Protein AF-A0A353H2X4-F1 (afdb_monomer_lite)

Structure (mmCIF, N/CA/C/O backbone):
data_AF-A0A353H2X4-F1
#
_entry.id   AF-A0A353H2X4-F1
#
loop_
_atom_site.group_PDB
_atom_site.id
_atom_site.type_symbol
_atom_site.label_atom_id
_atom_site.label_alt_id
_atom_site.label_comp_id
_atom_site.label_asym_id
_atom_site.label_entity_id
_atom_site.label_seq_id
_atom_site.pdbx_PDB_ins_code
_atom_site.Cartn_x
_atom_site.Cartn_y
_atom_site.Cartn_z
_atom_site.occupancy
_atom_site.B_iso_or_equiv
_atom_site.auth_seq_id
_atom_site.auth_comp_id
_atom_site.auth_asym_id
_atom_site.auth_atom_id
_atom_site.pdbx_PDB_model_num
ATOM 1 N N . MET A 1 1 ? 23.921 -77.117 22.136 1.00 54.97 1 MET A N 1
ATOM 2 C CA . MET A 1 1 ? 22.875 -76.209 22.670 1.00 54.97 1 MET A CA 1
ATOM 3 C C . MET A 1 1 ? 23.439 -75.283 23.761 1.00 54.97 1 MET A C 1
ATOM 5 O O . MET A 1 1 ? 23.143 -75.476 24.930 1.00 54.97 1 MET A O 1
ATOM 9 N N . LYS A 1 2 ? 24.296 -74.304 23.419 1.00 53.94 2 LYS A N 1
ATOM 10 C CA . LYS A 1 2 ? 24.808 -73.316 24.407 1.00 53.94 2 LYS A CA 1
ATOM 11 C C . LYS A 1 2 ? 25.348 -71.997 23.816 1.00 53.94 2 LYS A C 1
ATOM 13 O O . LYS A 1 2 ? 25.580 -71.067 24.572 1.00 53.94 2 LYS A O 1
ATOM 18 N N . LYS A 1 3 ? 25.498 -71.878 22.487 1.00 49.66 3 LYS A N 1
ATOM 19 C CA . LYS A 1 3 ? 26.086 -70.692 21.824 1.00 49.66 3 LYS A CA 1
ATOM 20 C C . LYS A 1 3 ? 25.099 -69.556 21.495 1.00 49.66 3 LYS A C 1
ATOM 22 O O . LYS A 1 3 ? 25.525 -68.414 21.415 1.00 49.66 3 LYS A O 1
ATOM 27 N N . ASN A 1 4 ? 23.792 -69.822 21.405 1.00 47.84 4 ASN A N 1
ATOM 28 C CA . ASN A 1 4 ? 22.810 -68.811 20.962 1.00 47.84 4 ASN A CA 1
ATOM 29 C C . ASN A 1 4 ? 22.170 -67.980 22.089 1.00 47.84 4 ASN A C 1
ATOM 31 O O . ASN A 1 4 ? 21.395 -67.077 21.800 1.00 47.84 4 ASN A O 1
ATOM 35 N N . ARG A 1 5 ? 22.472 -68.254 23.367 1.00 51.69 5 ARG A N 1
ATOM 36 C CA . ARG A 1 5 ? 21.908 -67.484 24.495 1.00 51.69 5 ARG A CA 1
ATOM 37 C C . ARG A 1 5 ? 22.732 -66.252 24.886 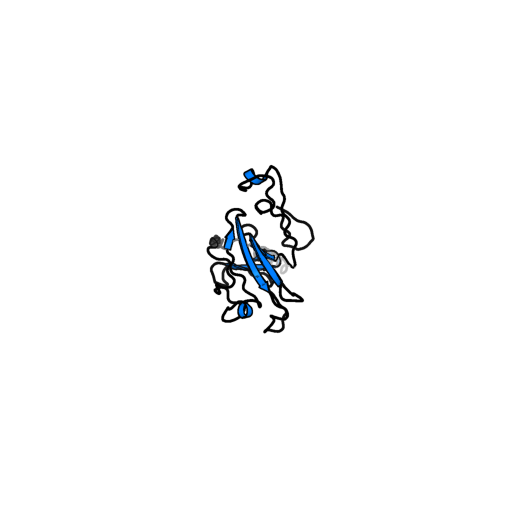1.00 51.69 5 ARG A C 1
ATOM 39 O O . ARG A 1 5 ? 22.192 -65.361 25.521 1.00 51.69 5 ARG A O 1
ATOM 46 N N . VAL A 1 6 ? 24.002 -66.176 24.479 1.00 50.44 6 VAL A N 1
ATOM 47 C CA . VAL A 1 6 ? 24.891 -65.045 24.817 1.00 50.44 6 VAL A CA 1
ATOM 48 C C . VAL A 1 6 ? 24.677 -63.853 23.875 1.00 50.44 6 VAL A C 1
ATOM 50 O O . VAL A 1 6 ? 24.761 -62.710 24.306 1.00 50.44 6 VAL A O 1
ATOM 53 N N . ILE A 1 7 ? 24.303 -64.100 22.615 1.00 49.22 7 ILE A N 1
ATOM 54 C CA . ILE A 1 7 ? 24.090 -63.043 21.607 1.00 49.22 7 ILE A CA 1
ATOM 55 C C . ILE A 1 7 ? 22.836 -62.203 21.916 1.00 49.22 7 ILE A C 1
ATOM 57 O O . ILE A 1 7 ? 22.802 -61.012 21.624 1.00 49.22 7 ILE A O 1
ATOM 61 N N . LEU A 1 8 ? 21.825 -62.787 22.572 1.00 45.34 8 LEU A N 1
ATOM 62 C CA . LEU A 1 8 ? 20.585 -62.075 22.895 1.00 45.34 8 LEU A CA 1
ATOM 63 C C . LEU A 1 8 ? 20.752 -61.060 24.045 1.00 45.34 8 LEU A C 1
ATOM 65 O O . LEU A 1 8 ? 20.007 -60.091 24.109 1.00 45.34 8 LEU A O 1
ATOM 69 N N . LEU A 1 9 ? 21.740 -61.251 24.928 1.00 44.72 9 LEU A N 1
ATOM 70 C CA . LEU A 1 9 ? 21.982 -60.374 26.084 1.00 44.72 9 LEU A CA 1
ATOM 71 C C . LEU A 1 9 ? 22.872 -59.165 25.750 1.00 44.72 9 LEU A C 1
ATOM 73 O O . LEU A 1 9 ? 22.772 -58.141 26.417 1.00 44.72 9 LEU A O 1
ATOM 77 N N . VAL A 1 10 ? 23.694 -59.244 24.698 1.00 46.03 10 VAL A N 1
ATOM 78 C CA . VAL A 1 10 ? 24.558 -58.125 24.266 1.00 46.03 10 VAL A CA 1
ATOM 79 C C . VAL A 1 10 ? 23.773 -57.074 23.463 1.00 46.03 10 VAL A C 1
ATOM 81 O O . VAL A 1 10 ? 24.088 -55.891 23.535 1.00 46.03 10 VAL A O 1
ATOM 84 N N . ASN A 1 11 ? 22.693 -57.468 22.777 1.00 41.03 11 ASN A N 1
ATOM 85 C CA . ASN A 1 11 ? 21.880 -56.553 21.960 1.00 41.03 11 ASN A CA 1
ATOM 86 C C . ASN A 1 11 ? 20.855 -55.720 22.749 1.00 41.03 11 ASN A C 1
ATOM 88 O O . ASN A 1 11 ? 20.330 -54.750 22.213 1.00 41.03 11 ASN A O 1
ATOM 92 N N . VAL A 1 12 ? 20.572 -56.060 24.011 1.00 45.91 12 VAL A N 1
ATOM 93 C CA . VAL A 1 12 ? 19.647 -55.279 24.859 1.00 45.91 12 VAL A CA 1
ATOM 94 C C . VAL A 1 12 ? 20.384 -54.185 25.642 1.00 45.91 12 VAL A C 1
ATOM 96 O O . VAL A 1 12 ? 19.772 -53.207 26.058 1.00 45.91 12 VAL A O 1
ATOM 99 N N . LEU A 1 13 ? 21.711 -54.286 25.785 1.00 41.06 13 LEU A N 1
ATOM 100 C CA . LEU A 1 13 ? 22.510 -53.315 26.539 1.00 41.06 13 LEU A CA 1
ATOM 101 C C . LEU A 1 13 ? 23.051 -52.151 25.682 1.00 41.06 13 LEU A C 1
ATOM 103 O O . LEU A 1 13 ? 23.558 -51.182 26.236 1.00 41.06 13 LEU A O 1
ATOM 107 N N . LEU A 1 14 ? 22.925 -52.212 24.349 1.00 41.38 14 LEU A N 1
ATOM 108 C CA . LEU A 1 14 ? 23.424 -51.169 23.437 1.00 41.38 14 LEU A CA 1
ATOM 109 C C . LEU A 1 14 ? 22.360 -50.155 22.973 1.00 41.38 14 LEU A C 1
ATOM 111 O O . LEU A 1 14 ? 22.691 -49.231 22.239 1.00 41.38 14 LEU A O 1
ATOM 115 N N . LEU A 1 15 ? 21.098 -50.295 23.400 1.00 42.91 15 LEU A N 1
ATOM 116 C CA . LEU A 1 15 ? 19.986 -49.430 22.972 1.00 42.91 15 LEU A CA 1
ATOM 117 C C . LEU A 1 15 ? 19.420 -48.541 24.101 1.00 42.91 15 LEU A C 1
ATOM 119 O O . LEU A 1 15 ? 18.265 -48.133 24.050 1.00 42.91 15 LEU A O 1
ATOM 123 N N . MET A 1 16 ? 20.219 -48.252 25.136 1.00 48.81 16 MET A N 1
ATOM 124 C CA . MET A 1 16 ? 19.860 -47.347 26.246 1.00 48.81 16 MET A CA 1
ATOM 125 C C . MET A 1 16 ? 20.876 -46.205 26.456 1.00 48.81 16 MET A C 1
ATOM 127 O O . MET A 1 16 ? 21.020 -45.686 27.558 1.00 48.81 16 MET A O 1
ATOM 131 N N . ILE A 1 17 ? 21.587 -45.779 25.409 1.00 53.94 17 ILE A N 1
ATOM 132 C CA . ILE A 1 17 ? 22.445 -44.581 25.452 1.00 53.94 17 ILE A CA 1
ATOM 133 C C . ILE A 1 17 ? 22.102 -43.707 24.244 1.00 53.94 17 ILE A C 1
ATOM 135 O O . ILE A 1 17 ? 22.798 -43.728 23.237 1.00 53.94 17 ILE A O 1
ATOM 139 N N . LEU A 1 18 ? 20.983 -42.981 24.310 1.00 50.09 18 LEU A N 1
ATOM 140 C CA . LEU A 1 18 ? 20.629 -41.964 23.305 1.00 50.09 18 LEU A CA 1
ATOM 141 C C . LEU A 1 18 ? 19.725 -40.845 23.859 1.00 50.09 18 LEU A C 1
ATOM 143 O O . LEU A 1 18 ? 19.018 -40.192 23.103 1.00 50.09 18 LEU A O 1
ATOM 147 N N . ILE A 1 19 ? 19.749 -40.593 25.176 1.00 58.56 19 ILE A N 1
ATOM 148 C CA . ILE A 1 19 ? 18.958 -39.514 25.808 1.00 58.56 19 ILE A CA 1
ATOM 149 C C . ILE A 1 19 ? 19.823 -38.685 26.773 1.00 58.56 19 ILE A C 1
ATOM 151 O O . ILE A 1 19 ? 19.465 -38.445 27.920 1.00 58.56 19 ILE A O 1
ATOM 155 N N . ALA A 1 20 ? 21.007 -38.272 26.322 1.00 58.66 20 ALA A N 1
ATOM 156 C CA . ALA A 1 20 ? 21.830 -37.292 27.035 1.00 58.66 20 ALA A CA 1
ATOM 157 C C . ALA A 1 20 ? 22.639 -36.445 26.041 1.00 58.66 20 ALA A C 1
ATOM 159 O O . ALA A 1 20 ? 23.862 -36.357 26.120 1.00 58.66 20 ALA A O 1
ATOM 160 N N . GLY A 1 21 ? 21.957 -35.866 25.049 1.00 58.56 21 GLY A N 1
ATOM 161 C CA . GLY A 1 21 ? 22.521 -34.749 24.294 1.00 58.56 21 GLY A CA 1
ATOM 162 C C . GLY A 1 21 ? 22.449 -33.481 25.153 1.00 58.56 21 GLY A C 1
ATOM 163 O O . GLY A 1 21 ? 21.445 -33.299 25.847 1.00 58.56 21 GLY A O 1
ATOM 164 N N . PRO A 1 22 ? 23.477 -32.614 25.162 1.00 58.28 22 PRO A N 1
ATOM 165 C CA . PRO A 1 22 ? 23.385 -31.333 25.850 1.00 58.28 22 PRO A CA 1
ATOM 166 C C . PRO A 1 22 ? 22.208 -30.540 25.270 1.00 58.28 22 PRO A C 1
ATOM 168 O O . PRO A 1 22 ? 22.093 -30.417 24.051 1.00 58.28 22 PRO A O 1
ATOM 171 N N . LEU A 1 23 ? 21.333 -30.009 26.134 1.00 57.19 23 LEU A N 1
ATOM 172 C CA . LEU A 1 23 ? 20.380 -28.982 25.723 1.00 57.19 23 LEU A CA 1
ATOM 173 C C . LEU A 1 23 ? 21.193 -27.774 25.248 1.00 57.19 23 LEU A C 1
ATOM 175 O O . LEU A 1 23 ? 21.660 -26.968 26.050 1.00 57.19 23 LEU A O 1
ATOM 179 N N . SER A 1 24 ? 21.389 -27.662 23.938 1.00 57.62 24 SER A N 1
ATOM 180 C CA . SER A 1 24 ? 21.812 -26.415 23.322 1.00 57.62 24 SER A CA 1
ATOM 181 C C . SER A 1 24 ? 20.675 -25.422 23.512 1.00 57.62 24 SER A C 1
ATOM 183 O O . SER A 1 24 ? 19.650 -25.499 22.838 1.00 57.62 24 SER A O 1
ATOM 185 N N . THR A 1 25 ? 20.835 -24.504 24.461 1.00 54.00 25 THR A N 1
ATOM 186 C CA . THR A 1 25 ? 20.012 -23.300 24.535 1.00 54.00 25 THR A CA 1
ATOM 187 C C . THR A 1 25 ? 20.298 -22.494 23.275 1.00 54.00 25 THR A C 1
ATOM 189 O O . THR A 1 25 ? 21.298 -21.781 23.201 1.00 54.00 25 THR A O 1
ATOM 192 N N . MET A 1 26 ? 19.470 -22.665 22.247 1.00 65.62 26 MET A N 1
ATOM 193 C CA . MET A 1 26 ? 19.456 -21.738 21.123 1.00 65.62 26 MET A CA 1
ATOM 194 C C . MET A 1 26 ? 19.079 -20.372 21.703 1.00 65.62 26 MET A C 1
ATOM 196 O O . MET A 1 26 ? 18.050 -20.285 22.380 1.00 65.62 26 MET A O 1
ATOM 200 N N . PRO A 1 27 ? 19.895 -19.321 21.522 1.00 59.06 27 PRO A N 1
ATOM 201 C CA . PRO A 1 27 ? 19.443 -17.986 21.855 1.00 59.06 27 PRO A CA 1
ATOM 202 C C . PRO A 1 27 ? 18.218 -17.702 20.983 1.00 59.06 27 PRO A C 1
ATOM 204 O O . PRO A 1 27 ? 18.303 -17.696 19.757 1.00 59.06 27 PRO A O 1
ATOM 207 N N . VAL A 1 28 ? 17.063 -17.522 21.620 1.00 54.28 28 VAL A N 1
ATOM 208 C CA . VAL A 1 28 ? 15.901 -16.925 20.968 1.00 54.28 28 VAL A CA 1
ATOM 209 C C . VAL A 1 28 ? 16.289 -15.474 20.736 1.00 54.28 28 VAL A C 1
ATOM 211 O O . VAL A 1 28 ? 16.302 -14.671 21.668 1.00 54.28 28 VAL A O 1
ATOM 214 N N . GLN A 1 29 ? 16.699 -15.156 19.513 1.00 53.28 29 GLN A N 1
ATOM 215 C CA . GLN A 1 29 ? 16.854 -13.770 19.112 1.00 53.28 29 GLN A CA 1
ATOM 216 C C . GLN A 1 29 ? 15.439 -13.199 19.039 1.00 53.28 29 GLN A C 1
ATOM 218 O O . GLN A 1 29 ? 14.656 -13.596 18.179 1.00 53.28 29 GLN A O 1
ATOM 223 N N . ALA A 1 30 ? 15.083 -12.330 19.983 1.00 48.47 30 ALA A N 1
ATOM 224 C CA . ALA A 1 30 ? 13.883 -11.524 19.848 1.00 48.47 30 ALA A CA 1
ATOM 225 C C . ALA A 1 30 ? 14.047 -10.708 18.562 1.00 48.47 30 ALA A C 1
ATOM 227 O O . ALA A 1 30 ? 14.978 -9.904 18.460 1.00 48.47 30 ALA A O 1
ATOM 228 N N . GLN A 1 31 ? 13.202 -10.968 17.564 1.00 45.44 31 GLN A N 1
ATOM 229 C CA . GLN A 1 31 ? 13.114 -10.108 16.398 1.00 45.44 31 GLN A CA 1
ATOM 230 C C . GLN A 1 31 ? 12.701 -8.743 16.932 1.00 45.44 31 GLN A C 1
ATOM 232 O O . GLN A 1 31 ? 11.628 -8.584 17.505 1.00 45.44 31 GLN A O 1
ATOM 237 N N . SER A 1 32 ? 13.633 -7.797 16.890 1.00 49.34 32 SER A N 1
ATOM 238 C CA . SER A 1 32 ? 13.298 -6.414 17.178 1.00 49.34 32 SER A CA 1
ATOM 239 C C . SER A 1 32 ? 12.387 -5.998 16.036 1.00 49.34 32 SER A C 1
ATOM 241 O O . SER A 1 32 ? 12.855 -5.931 14.901 1.00 49.34 32 SER A O 1
ATOM 243 N N . ASP A 1 33 ? 11.098 -5.803 16.310 1.00 56.66 33 ASP A N 1
ATOM 244 C CA . ASP A 1 33 ? 10.221 -5.097 15.383 1.00 56.66 33 ASP A CA 1
ATOM 245 C C . ASP A 1 33 ? 10.777 -3.681 15.286 1.00 56.66 33 ASP A C 1
ATOM 247 O O . ASP A 1 33 ? 10.541 -2.822 16.139 1.00 56.66 33 ASP A O 1
ATOM 251 N N . THR A 1 34 ? 11.652 -3.472 14.305 1.00 63.22 34 THR A N 1
ATOM 252 C CA . THR A 1 34 ? 12.152 -2.148 13.977 1.00 63.22 34 THR A CA 1
ATOM 253 C C . THR A 1 34 ? 10.927 -1.341 13.587 1.00 63.22 34 THR A C 1
ATOM 255 O O . THR A 1 34 ? 10.288 -1.656 12.584 1.00 63.22 34 THR A O 1
ATOM 258 N N . ALA A 1 35 ? 10.566 -0.347 14.399 1.00 81.25 35 ALA A N 1
ATOM 259 C CA . ALA A 1 35 ? 9.464 0.538 14.065 1.00 81.25 35 ALA A CA 1
ATOM 260 C C . ALA A 1 35 ? 9.692 1.104 12.654 1.00 81.25 35 ALA A C 1
ATOM 262 O O . ALA A 1 35 ? 10.819 1.469 12.299 1.00 81.25 35 ALA A O 1
ATOM 263 N N . ALA A 1 36 ? 8.638 1.121 11.841 1.00 89.00 36 ALA A N 1
ATOM 264 C CA . ALA A 1 36 ? 8.713 1.703 10.513 1.00 89.00 36 ALA A CA 1
ATOM 265 C C . ALA A 1 36 ? 8.903 3.219 10.651 1.00 89.00 36 ALA A C 1
ATOM 267 O O . ALA A 1 36 ? 8.039 3.915 11.182 1.00 89.00 36 ALA A O 1
ATOM 268 N N . GLU A 1 37 ? 10.045 3.719 10.197 1.00 94.19 37 GLU A N 1
ATOM 269 C CA . GLU A 1 37 ? 10.328 5.144 10.019 1.00 94.19 37 GLU A CA 1
ATOM 270 C C . GLU A 1 37 ? 9.995 5.584 8.592 1.00 94.19 37 GLU A C 1
ATOM 272 O O . GLU A 1 37 ? 9.580 6.722 8.378 1.00 94.19 37 GLU A O 1
ATOM 277 N N . THR A 1 38 ? 10.138 4.674 7.624 1.00 97.38 38 THR A N 1
ATOM 278 C CA . THR A 1 38 ? 9.654 4.848 6.254 1.00 97.38 38 THR A CA 1
ATOM 279 C C . THR A 1 38 ? 8.994 3.574 5.747 1.00 97.38 38 THR A C 1
ATOM 281 O O . THR A 1 38 ? 9.383 2.458 6.110 1.00 97.38 38 THR A O 1
ATOM 284 N N . VAL A 1 39 ? 8.000 3.751 4.880 1.00 98.62 39 VAL A N 1
ATOM 285 C CA . VAL A 1 39 ? 7.384 2.671 4.112 1.00 98.62 39 VAL A CA 1
ATOM 286 C C . VAL A 1 39 ? 7.392 3.088 2.658 1.00 98.62 39 VAL A C 1
ATOM 288 O O . VAL A 1 39 ? 6.731 4.051 2.286 1.00 98.62 39 VAL A O 1
ATOM 291 N N . THR A 1 40 ? 8.131 2.358 1.843 1.00 98.81 40 THR A N 1
ATOM 292 C CA . THR A 1 40 ? 8.240 2.606 0.407 1.00 98.81 40 THR A CA 1
ATOM 293 C C . THR A 1 40 ? 7.429 1.551 -0.334 1.00 98.81 40 THR A C 1
ATOM 295 O O . THR A 1 40 ? 7.312 0.415 0.140 1.00 98.81 40 THR A O 1
ATOM 298 N N . ILE A 1 41 ? 6.920 1.889 -1.520 1.00 98.88 41 ILE A N 1
ATOM 299 C CA . ILE A 1 41 ? 6.330 0.933 -2.465 1.00 98.88 41 ILE A CA 1
ATOM 300 C C . ILE A 1 41 ? 7.309 0.635 -3.610 1.00 98.88 41 ILE A C 1
ATOM 302 O O . ILE A 1 41 ? 7.215 1.237 -4.683 1.00 98.88 41 ILE A O 1
ATOM 306 N N . PRO A 1 42 ? 8.265 -0.299 -3.434 1.00 98.62 42 PRO A N 1
ATOM 307 C CA . PRO A 1 42 ? 9.031 -0.792 -4.558 1.00 98.62 42 PRO A CA 1
ATOM 308 C C . PRO A 1 42 ? 8.169 -1.631 -5.477 1.00 98.62 42 PRO A C 1
ATOM 310 O O . PRO A 1 42 ? 7.420 -2.509 -5.047 1.00 98.62 42 PRO A O 1
ATOM 313 N N . GLY A 1 43 ? 8.358 -1.416 -6.764 1.00 98.44 43 GLY A N 1
ATOM 314 C CA . GLY A 1 43 ? 7.695 -2.188 -7.788 1.00 98.44 43 GLY A CA 1
ATOM 315 C C . GLY A 1 43 ? 8.122 -1.716 -9.157 1.00 98.44 43 GLY A C 1
ATOM 316 O O . GLY A 1 43 ? 9.025 -0.890 -9.300 1.00 98.44 43 GLY A O 1
ATOM 317 N N . THR A 1 44 ? 7.438 -2.236 -10.159 1.00 98.44 44 THR A N 1
ATOM 318 C CA . THR A 1 44 ? 7.715 -1.923 -11.558 1.00 98.44 44 THR A CA 1
ATOM 319 C C . THR A 1 44 ? 7.165 -0.565 -12.008 1.00 98.44 44 THR A C 1
ATOM 321 O O . THR A 1 44 ? 7.355 -0.198 -13.153 1.00 98.44 44 THR A O 1
ATOM 324 N N . LEU A 1 45 ? 6.468 0.165 -11.125 1.00 97.94 45 LEU A N 1
ATOM 325 C CA . LEU A 1 45 ? 5.944 1.517 -11.364 1.00 97.94 45 LEU A CA 1
ATOM 326 C C . LEU A 1 45 ? 6.942 2.648 -11.063 1.00 97.94 45 LEU A C 1
ATOM 328 O O . LEU A 1 45 ? 6.636 3.819 -11.272 1.00 97.94 45 LEU A O 1
ATOM 332 N N . GLN A 1 46 ? 8.076 2.324 -10.444 1.00 98.19 46 GLN A N 1
ATOM 333 C CA . GLN A 1 46 ? 8.936 3.313 -9.801 1.00 98.19 46 GLN A CA 1
ATOM 334 C C . GLN A 1 46 ? 9.668 4.194 -10.810 1.00 98.19 46 GLN A C 1
ATOM 336 O O . GLN A 1 46 ? 9.774 5.407 -10.605 1.00 98.19 46 GLN A O 1
ATOM 341 N N . SER A 1 47 ? 10.167 3.612 -11.899 1.00 97.06 47 SER A N 1
ATOM 342 C CA . SER A 1 47 ? 10.891 4.383 -12.909 1.00 97.06 47 SER A CA 1
ATOM 343 C C . SER A 1 47 ? 10.007 5.433 -13.595 1.00 97.06 47 SER A C 1
ATOM 345 O O . SER A 1 47 ? 10.456 6.553 -13.840 1.00 97.06 47 SER A O 1
ATOM 347 N N . GLU A 1 48 ? 8.729 5.128 -13.822 1.00 96.50 48 GLU A N 1
ATOM 348 C CA . GLU A 1 48 ? 7.738 6.053 -14.375 1.00 96.50 48 GLU A CA 1
ATOM 349 C C . GLU A 1 48 ? 7.385 7.187 -13.399 1.00 96.50 48 GLU A C 1
ATOM 351 O O . GLU A 1 48 ? 7.046 8.287 -13.834 1.00 96.50 48 GLU A O 1
ATOM 356 N N . LEU A 1 49 ? 7.511 6.940 -12.092 1.00 97.69 49 LEU A N 1
ATOM 357 C CA . LEU A 1 49 ? 7.270 7.914 -11.022 1.00 97.69 49 LEU A CA 1
ATOM 358 C C . LEU A 1 49 ? 8.487 8.789 -10.691 1.00 97.69 49 LEU A C 1
ATOM 360 O O . LEU A 1 49 ? 8.388 9.672 -9.843 1.00 97.69 49 LEU A O 1
ATOM 364 N N . GLY A 1 50 ? 9.618 8.590 -11.374 1.00 97.44 50 GLY A N 1
ATOM 365 C CA . GLY A 1 50 ? 10.815 9.422 -11.228 1.00 97.44 50 GLY A CA 1
ATOM 366 C C . GLY A 1 50 ? 11.961 8.776 -10.450 1.00 97.44 50 GLY A C 1
ATOM 367 O O . GLY A 1 50 ? 13.019 9.394 -10.312 1.00 97.44 50 GLY A O 1
ATOM 368 N N . CYS A 1 51 ? 11.813 7.527 -9.997 1.00 98.06 51 CYS A N 1
ATOM 369 C CA . CYS A 1 51 ? 12.945 6.762 -9.484 1.00 98.06 51 CYS A CA 1
ATOM 370 C C . CYS A 1 51 ? 13.963 6.492 -10.601 1.00 98.06 51 CYS A C 1
ATOM 372 O O . CYS A 1 51 ? 13.626 6.368 -11.777 1.00 98.06 51 CYS A O 1
ATOM 374 N N . THR A 1 52 ? 15.236 6.319 -10.243 1.00 97.31 52 THR A N 1
ATOM 375 C CA . THR A 1 52 ? 16.284 5.980 -11.225 1.00 97.31 52 THR A CA 1
ATOM 376 C C . THR A 1 52 ? 16.136 4.581 -11.833 1.00 97.31 52 THR A C 1
ATOM 378 O O . THR A 1 52 ? 16.843 4.245 -12.781 1.00 97.31 52 THR A O 1
ATOM 381 N N . GLY A 1 53 ? 15.256 3.758 -11.269 1.00 96.69 53 GLY A N 1
ATOM 382 C CA . GLY A 1 53 ? 14.927 2.419 -11.725 1.00 96.69 53 GLY A CA 1
ATOM 383 C C . GLY A 1 53 ? 13.806 1.822 -10.880 1.00 96.69 53 GLY A C 1
ATOM 384 O O . GLY A 1 53 ? 13.324 2.450 -9.937 1.00 96.69 53 GLY A O 1
ATOM 385 N N . ASP A 1 54 ? 13.428 0.598 -11.225 1.00 97.88 54 ASP A N 1
ATOM 386 C CA . ASP A 1 54 ? 12.429 -0.173 -10.491 1.00 97.88 54 ASP A CA 1
ATOM 387 C C . ASP A 1 54 ? 13.052 -0.936 -9.316 1.00 97.88 54 ASP A C 1
ATOM 389 O O . ASP A 1 54 ? 14.269 -1.138 -9.254 1.00 97.88 54 ASP A O 1
ATOM 393 N N . TRP A 1 55 ? 12.203 -1.428 -8.410 1.00 97.94 55 TRP A N 1
ATOM 394 C CA . TRP A 1 55 ? 12.604 -2.288 -7.288 1.00 97.94 55 TRP A CA 1
ATOM 395 C C . TRP A 1 55 ? 13.623 -1.653 -6.331 1.00 97.94 55 TRP A C 1
ATOM 397 O O . TRP A 1 55 ? 14.530 -2.321 -5.827 1.00 97.94 55 TRP A O 1
ATOM 407 N N . MET A 1 56 ? 13.456 -0.362 -6.057 1.00 98.44 56 MET A N 1
ATOM 408 C CA . MET A 1 56 ? 14.298 0.445 -5.182 1.00 98.44 56 MET A CA 1
ATOM 409 C C . MET A 1 56 ? 13.592 0.749 -3.848 1.00 98.44 56 MET A C 1
ATOM 411 O O . MET A 1 56 ? 12.814 1.700 -3.779 1.00 98.44 56 MET A O 1
ATOM 415 N N . PRO A 1 57 ? 13.896 0.020 -2.757 1.00 98.50 57 PRO A N 1
ATOM 416 C CA . PRO A 1 57 ? 13.421 0.345 -1.408 1.00 98.50 57 PRO A CA 1
ATOM 417 C C . PRO A 1 57 ? 13.741 1.755 -0.953 1.00 98.50 57 PRO A C 1
ATOM 419 O O . PRO A 1 57 ? 12.996 2.325 -0.183 1.00 98.50 57 PRO A O 1
ATOM 422 N N . SER A 1 58 ? 14.849 2.323 -1.417 1.00 97.94 58 SER A N 1
ATOM 423 C CA . SER A 1 58 ? 15.304 3.641 -0.989 1.00 97.94 58 SER A CA 1
ATOM 424 C C . SER A 1 58 ? 14.761 4.787 -1.851 1.00 97.94 58 SER A C 1
ATOM 426 O O . SER A 1 58 ? 15.275 5.900 -1.747 1.00 97.94 58 SER A O 1
ATOM 428 N N . CYS A 1 59 ? 13.829 4.532 -2.779 1.00 98.25 59 CYS A N 1
ATOM 429 C CA . CYS A 1 59 ? 13.295 5.587 -3.638 1.00 98.25 59 CYS A CA 1
ATOM 430 C C . CYS A 1 59 ? 12.164 6.359 -2.949 1.00 98.25 59 CYS A C 1
ATOM 432 O O . CYS A 1 59 ? 11.028 5.884 -2.883 1.00 98.25 59 CYS A O 1
ATOM 434 N N . SER A 1 60 ? 12.463 7.594 -2.543 1.00 97.94 60 SER A N 1
ATOM 435 C CA . SER A 1 60 ? 11.518 8.463 -1.838 1.00 97.94 60 SER A CA 1
ATOM 436 C C . SER A 1 60 ? 10.316 8.917 -2.670 1.00 97.94 60 SER A C 1
ATOM 438 O O . SER A 1 60 ? 9.307 9.316 -2.102 1.00 97.94 60 SER A O 1
ATOM 440 N N . GLU A 1 61 ? 10.383 8.841 -4.004 1.00 98.50 61 GLU A N 1
ATOM 441 C CA . GLU A 1 61 ? 9.250 9.192 -4.886 1.00 98.50 61 GLU A CA 1
ATOM 442 C C . GLU A 1 61 ? 8.035 8.274 -4.676 1.00 98.50 61 GLU A C 1
ATOM 444 O O . GLU A 1 61 ? 6.908 8.626 -5.018 1.00 98.50 61 GLU A O 1
ATOM 449 N N . THR A 1 62 ? 8.264 7.099 -4.088 1.00 98.69 62 THR A N 1
ATOM 450 C CA . THR A 1 62 ? 7.236 6.100 -3.767 1.00 98.69 62 THR A CA 1
ATOM 451 C C . THR A 1 62 ? 7.110 5.834 -2.27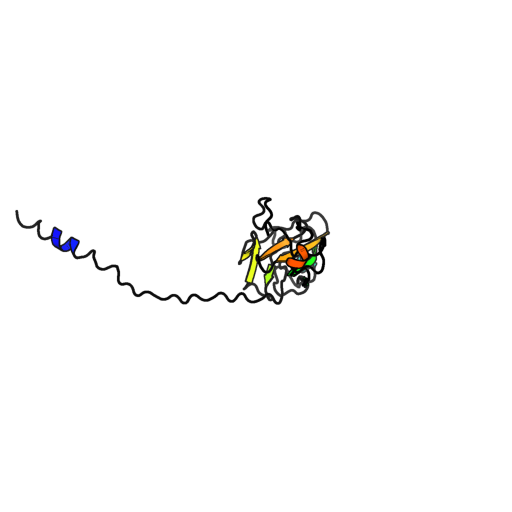0 1.00 98.69 62 THR A C 1
ATOM 453 O O . THR A 1 62 ? 6.621 4.775 -1.868 1.00 98.69 62 THR A O 1
ATOM 456 N N . ASP A 1 63 ? 7.569 6.767 -1.435 1.00 98.69 63 ASP A N 1
ATOM 457 C CA . ASP A 1 63 ? 7.333 6.698 0.003 1.00 98.69 63 ASP A CA 1
ATOM 458 C C . ASP A 1 63 ? 5.863 6.983 0.315 1.00 98.69 63 ASP A C 1
ATOM 460 O O . ASP A 1 63 ? 5.252 7.938 -0.173 1.00 98.69 63 ASP A O 1
ATOM 464 N N . LEU A 1 64 ? 5.292 6.146 1.171 1.00 98.81 64 LEU A N 1
ATOM 465 C CA . LEU A 1 64 ? 4.014 6.406 1.799 1.00 98.81 64 LEU A CA 1
ATOM 466 C C . LEU A 1 64 ? 4.187 7.453 2.900 1.00 98.81 64 LEU A C 1
ATOM 468 O O . LEU A 1 64 ? 5.225 7.562 3.551 1.00 98.81 64 LEU A O 1
ATOM 472 N N . THR A 1 65 ? 3.119 8.193 3.161 1.00 98.56 65 THR A N 1
ATOM 473 C CA . THR A 1 65 ? 3.031 9.105 4.298 1.00 98.56 65 THR A CA 1
ATOM 474 C C . THR A 1 65 ? 2.255 8.441 5.425 1.00 98.56 65 THR A C 1
ATOM 476 O O . THR A 1 65 ? 1.179 7.882 5.204 1.00 98.56 65 THR A O 1
ATOM 479 N N . TYR A 1 66 ? 2.778 8.519 6.645 1.00 98.38 66 TYR A N 1
ATOM 480 C CA . TYR A 1 66 ? 2.059 8.052 7.822 1.00 98.38 66 TYR A CA 1
ATOM 481 C C . TYR A 1 66 ? 0.850 8.951 8.111 1.00 98.38 66 TYR A C 1
ATOM 483 O O . TYR A 1 66 ? 0.979 10.162 8.313 1.00 98.38 66 TYR A O 1
ATOM 491 N N . ASP A 1 67 ? -0.334 8.350 8.143 1.00 97.81 67 ASP A N 1
ATOM 492 C CA . ASP A 1 67 ? -1.577 8.986 8.549 1.00 97.81 67 ASP A CA 1
ATOM 493 C C . ASP A 1 67 ? -1.836 8.675 10.024 1.00 97.81 67 ASP A C 1
ATOM 495 O O . ASP A 1 67 ? -2.347 7.612 10.361 1.00 97.81 67 ASP A O 1
ATOM 499 N N . ALA A 1 68 ? -1.530 9.623 10.909 1.00 96.88 68 ALA A N 1
ATOM 500 C CA . ALA A 1 68 ? -1.718 9.453 12.350 1.00 96.88 68 ALA A CA 1
ATOM 501 C C . ALA A 1 68 ? -3.194 9.306 12.777 1.00 96.88 68 ALA A C 1
ATOM 503 O O . ALA A 1 68 ? -3.474 8.742 13.840 1.00 96.88 68 ALA A O 1
ATOM 504 N N . VAL A 1 69 ? -4.147 9.800 11.975 1.00 96.31 69 VAL A N 1
ATOM 505 C CA . VAL A 1 69 ? -5.582 9.653 12.266 1.00 96.31 69 VAL A CA 1
ATOM 506 C C . VAL A 1 69 ? -5.978 8.189 12.126 1.00 96.31 69 VAL A C 1
ATOM 508 O O . VAL A 1 69 ? -6.597 7.629 13.029 1.00 96.31 69 VAL A O 1
ATOM 511 N N . SER A 1 70 ? -5.553 7.562 11.033 1.00 97.12 70 SER A N 1
ATOM 512 C CA . SER A 1 70 ? -5.845 6.160 10.728 1.00 97.12 70 SER A CA 1
ATOM 513 C C . SER A 1 70 ? -4.835 5.170 11.318 1.00 97.12 70 SER A C 1
ATOM 515 O O . SER A 1 70 ? -5.166 4.002 11.470 1.00 97.12 70 SER A O 1
ATOM 517 N N . ASP A 1 71 ? -3.637 5.634 11.685 1.00 96.81 71 ASP A N 1
ATOM 518 C CA . ASP A 1 71 ? -2.491 4.831 12.147 1.00 96.81 71 ASP A CA 1
ATOM 519 C C . ASP A 1 71 ? -2.053 3.756 11.160 1.00 96.81 71 ASP A C 1
ATOM 521 O O . ASP A 1 71 ? -1.831 2.601 11.509 1.00 96.81 71 ASP A O 1
ATOM 525 N N . ILE A 1 72 ? -1.928 4.196 9.913 1.00 97.75 72 ILE A N 1
ATOM 526 C CA . ILE A 1 72 ? -1.441 3.419 8.777 1.00 97.75 72 ILE A CA 1
ATOM 527 C C . ILE A 1 72 ? -0.569 4.318 7.899 1.00 97.75 72 ILE A C 1
ATOM 529 O O . ILE A 1 72 ? -0.583 5.545 8.025 1.00 97.75 72 ILE A O 1
ATOM 533 N N . TRP A 1 73 ? 0.141 3.721 6.955 1.00 98.69 73 TRP A N 1
ATOM 534 C CA . TRP A 1 73 ? 0.860 4.440 5.909 1.00 98.69 73 TRP A CA 1
ATOM 535 C C . TRP A 1 73 ? 0.023 4.467 4.632 1.00 98.69 73 TRP A C 1
ATOM 537 O O . TRP A 1 73 ? -0.563 3.451 4.264 1.00 98.69 73 TRP A O 1
ATOM 547 N N . LYS A 1 74 ? -0.048 5.615 3.951 1.00 98.50 74 LYS A N 1
ATOM 548 C CA . LYS A 1 74 ? -0.785 5.757 2.689 1.00 98.50 74 LYS A CA 1
ATOM 549 C C . LYS A 1 74 ? -0.103 6.683 1.691 1.00 98.50 74 LYS A C 1
ATOM 551 O O . LYS A 1 74 ? 0.583 7.631 2.067 1.00 98.50 74 LYS A O 1
ATOM 556 N N . GLY A 1 75 ? -0.333 6.437 0.411 1.00 98.56 75 GLY A N 1
ATOM 557 C CA . GLY A 1 75 ? 0.222 7.236 -0.677 1.00 98.56 75 GLY A CA 1
ATOM 558 C C . GLY A 1 75 ? -0.534 6.966 -1.965 1.00 98.56 75 GLY A C 1
ATOM 559 O O . GLY A 1 75 ? -0.947 5.839 -2.211 1.00 98.56 75 GLY A O 1
ATOM 560 N N . THR A 1 76 ? -0.743 8.000 -2.774 1.00 98.81 76 THR A N 1
ATOM 561 C CA . THR A 1 76 ? -1.439 7.873 -4.057 1.00 98.81 76 THR A CA 1
ATOM 562 C C . THR A 1 76 ? -0.476 8.192 -5.185 1.00 98.81 76 THR A C 1
ATOM 564 O O . THR A 1 76 ? 0.036 9.311 -5.260 1.00 98.81 76 THR A O 1
ATOM 567 N N . PHE A 1 77 ? -0.283 7.237 -6.089 1.00 98.69 77 PHE A N 1
ATOM 568 C CA . PHE A 1 77 ? 0.631 7.366 -7.220 1.00 98.69 77 PHE A CA 1
ATOM 569 C C . PHE A 1 77 ? -0.101 7.143 -8.542 1.00 98.69 77 PHE A C 1
ATOM 571 O O . PHE A 1 77 ? -1.125 6.461 -8.594 1.00 98.69 77 PHE A O 1
ATOM 578 N N . GLU A 1 78 ? 0.406 7.740 -9.619 1.00 98.44 78 GLU A N 1
ATOM 579 C CA . GLU A 1 78 ? -0.079 7.438 -10.965 1.00 98.44 78 GLU A CA 1
ATOM 580 C C . GLU A 1 78 ? 0.532 6.115 -11.441 1.00 98.44 78 GLU A C 1
ATOM 582 O O . GLU A 1 78 ? 1.745 5.993 -11.581 1.00 98.44 78 GLU A O 1
ATOM 587 N N . VAL A 1 79 ? -0.310 5.116 -11.688 1.00 98.50 79 VAL A N 1
ATOM 588 C CA . VAL A 1 79 ? 0.097 3.812 -12.214 1.00 98.50 79 VAL A CA 1
ATOM 589 C C . VAL A 1 79 ? -0.270 3.765 -13.686 1.00 98.50 79 VAL A C 1
ATOM 591 O O . VAL A 1 79 ? -1.402 4.075 -14.062 1.00 98.50 79 VAL A O 1
ATOM 594 N N . THR A 1 80 ? 0.690 3.392 -14.527 1.00 97.56 80 THR A N 1
ATOM 595 C CA . THR A 1 80 ? 0.512 3.322 -15.978 1.00 97.56 80 THR A CA 1
ATOM 596 C C . THR A 1 80 ? 0.508 1.871 -16.468 1.00 97.56 80 THR A C 1
ATOM 598 O O . THR A 1 80 ? 1.137 1.006 -15.857 1.00 97.56 80 THR A O 1
ATOM 601 N N . PRO A 1 81 ? -0.195 1.564 -17.572 1.00 97.06 81 PRO A N 1
ATOM 602 C CA . PRO A 1 81 ? -0.170 0.231 -18.161 1.00 97.06 81 PRO A CA 1
ATOM 603 C C . PRO A 1 81 ? 1.219 -0.139 -18.673 1.00 97.06 81 PRO A C 1
ATOM 605 O O . PRO A 1 81 ? 1.963 0.715 -19.150 1.00 97.06 81 PRO A O 1
ATOM 608 N N . ASN A 1 82 ? 1.504 -1.441 -18.725 1.00 92.88 82 ASN A N 1
ATOM 609 C CA . ASN A 1 82 ? 2.736 -1.993 -19.303 1.00 92.88 82 ASN A CA 1
ATOM 610 C C . ASN A 1 82 ? 4.041 -1.501 -18.643 1.00 92.88 82 ASN A C 1
ATOM 612 O O . ASN A 1 82 ? 5.100 -1.595 -19.271 1.00 92.88 82 ASN A O 1
ATOM 616 N N . ASN A 1 83 ? 3.987 -1.043 -17.390 1.00 91.62 83 ASN A N 1
ATOM 617 C CA . ASN A 1 83 ? 5.152 -0.775 -16.542 1.00 91.62 83 ASN A CA 1
ATOM 618 C C . ASN A 1 83 ? 5.791 -2.104 -16.089 1.00 91.62 83 ASN A C 1
ATOM 620 O O . ASN A 1 83 ? 5.777 -2.478 -14.928 1.00 91.62 83 ASN A O 1
ATOM 624 N N . ASP A 1 84 ? 6.266 -2.896 -17.050 1.00 92.12 84 ASP A N 1
ATOM 625 C CA . ASP A 1 84 ? 6.827 -4.235 -16.857 1.00 92.12 84 ASP A CA 1
ATOM 626 C C . ASP A 1 84 ? 8.066 -4.393 -17.740 1.00 92.12 84 ASP A C 1
ATOM 628 O O . ASP A 1 84 ? 8.057 -4.972 -18.842 1.00 92.12 84 ASP A O 1
ATOM 632 N N . GLN A 1 85 ? 9.151 -3.785 -17.273 1.00 87.94 85 GLN A N 1
ATOM 633 C CA . GLN A 1 85 ? 10.426 -3.810 -17.976 1.00 87.94 85 GLN A CA 1
ATOM 634 C C . GLN A 1 85 ? 11.021 -5.226 -17.994 1.00 87.94 85 GLN A C 1
ATOM 636 O O . GLN A 1 85 ? 11.650 -5.608 -18.984 1.00 87.94 85 GLN A O 1
ATOM 641 N N . ASP A 1 86 ? 10.759 -6.030 -16.955 1.00 92.50 86 ASP A N 1
ATOM 642 C CA . ASP A 1 86 ? 11.311 -7.378 -16.789 1.00 92.50 86 ASP A CA 1
ATOM 643 C C . ASP A 1 86 ? 10.440 -8.518 -17.353 1.00 92.50 86 ASP A C 1
ATOM 645 O O . ASP A 1 86 ? 10.863 -9.677 -17.328 1.00 92.50 86 ASP A O 1
ATOM 649 N N . LYS A 1 87 ? 9.286 -8.189 -17.947 1.00 93.56 87 LYS A N 1
ATOM 650 C CA . LYS A 1 87 ? 8.362 -9.106 -18.642 1.00 93.56 87 LYS A CA 1
ATOM 651 C C . LYS A 1 87 ? 7.729 -10.163 -17.736 1.00 93.56 87 LYS A C 1
ATOM 653 O O . LYS A 1 87 ? 7.433 -11.268 -18.196 1.00 93.56 87 LYS A O 1
ATOM 658 N N . LYS A 1 88 ? 7.522 -9.840 -16.456 1.00 95.06 88 LYS A N 1
ATOM 659 C CA . LYS A 1 88 ? 6.899 -10.728 -15.453 1.00 95.06 88 LYS A CA 1
ATOM 660 C C . LYS A 1 88 ? 5.564 -10.212 -14.912 1.00 95.06 88 LYS A C 1
ATOM 662 O O . LYS A 1 88 ? 5.010 -10.808 -13.990 1.00 95.06 88 LYS A O 1
ATOM 667 N N . GLY A 1 89 ? 5.036 -9.153 -15.502 1.00 96.25 89 GLY A N 1
ATOM 668 C CA . GLY A 1 89 ? 3.826 -8.472 -15.081 1.00 96.25 89 GLY A CA 1
ATOM 669 C C . GLY A 1 89 ? 4.103 -7.322 -14.100 1.00 96.25 89 GLY A C 1
ATOM 670 O O . GLY A 1 89 ? 4.989 -7.444 -13.242 1.00 96.25 89 GLY A O 1
ATOM 671 N N . PRO A 1 90 ? 3.316 -6.234 -14.198 1.00 98.25 90 PRO A N 1
ATOM 672 C CA . PRO A 1 90 ? 3.275 -5.154 -13.219 1.00 98.25 90 PRO A CA 1
ATOM 673 C C . PRO A 1 90 ? 3.002 -5.641 -11.801 1.00 98.25 90 PRO A C 1
ATOM 675 O O . PRO A 1 90 ? 2.048 -6.396 -11.579 1.00 98.25 90 PRO A O 1
ATOM 678 N N . ARG A 1 91 ? 3.831 -5.230 -10.840 1.00 98.56 91 ARG A N 1
ATOM 679 C CA . ARG A 1 91 ? 3.734 -5.705 -9.452 1.00 98.56 91 ARG A CA 1
ATOM 680 C C . ARG A 1 91 ? 4.547 -4.856 -8.475 1.00 98.56 91 ARG A C 1
ATOM 682 O O . ARG A 1 91 ? 5.456 -4.134 -8.888 1.00 98.56 91 ARG A O 1
ATOM 689 N N . TYR A 1 92 ? 4.238 -4.981 -7.188 1.00 98.88 92 TYR A N 1
ATOM 690 C CA . TYR A 1 92 ? 4.864 -4.204 -6.117 1.00 98.88 92 TYR A CA 1
ATOM 691 C C . TYR A 1 92 ? 4.947 -4.966 -4.780 1.00 98.88 92 TYR A C 1
ATOM 693 O O . TYR A 1 92 ? 4.447 -6.089 -4.649 1.00 98.88 92 TYR A O 1
ATOM 701 N N . LYS A 1 93 ? 5.602 -4.344 -3.792 1.00 98.75 93 LYS A N 1
ATOM 702 C CA . LYS A 1 93 ? 5.696 -4.751 -2.378 1.00 98.75 93 LYS A CA 1
ATOM 703 C C . LYS A 1 93 ? 5.716 -3.517 -1.467 1.00 98.75 93 LYS A C 1
ATOM 705 O O . LYS A 1 93 ? 5.822 -2.400 -1.962 1.00 98.75 93 LYS A O 1
ATOM 710 N N . ALA A 1 94 ? 5.699 -3.726 -0.152 1.00 98.81 94 ALA A N 1
ATOM 711 C CA . ALA A 1 94 ? 6.117 -2.718 0.823 1.00 98.81 94 ALA A CA 1
ATOM 712 C C . ALA A 1 94 ? 7.530 -3.033 1.327 1.00 98.81 94 ALA A C 1
ATOM 714 O O . ALA A 1 94 ? 7.801 -4.166 1.730 1.00 98.81 94 ALA A O 1
ATOM 715 N N . ALA A 1 95 ? 8.417 -2.042 1.331 1.00 98.69 95 ALA A N 1
ATOM 716 C CA . ALA A 1 95 ? 9.734 -2.127 1.959 1.00 98.69 95 ALA A CA 1
ATOM 717 C C . ALA A 1 95 ? 9.825 -1.138 3.121 1.00 98.69 95 ALA A C 1
ATOM 719 O O . ALA A 1 95 ? 9.336 -0.013 3.019 1.00 98.69 95 ALA A O 1
ATOM 720 N N . ILE A 1 96 ? 10.438 -1.567 4.221 1.00 98.38 96 ILE A N 1
ATOM 721 C CA . ILE A 1 96 ? 10.501 -0.796 5.462 1.00 98.38 96 ILE A CA 1
ATOM 722 C C . ILE A 1 96 ? 11.906 -0.226 5.635 1.00 98.38 96 ILE A C 1
ATOM 724 O O . ILE A 1 96 ? 12.901 -0.920 5.422 1.00 98.38 96 ILE A O 1
ATOM 728 N N . ASN A 1 97 ? 11.986 1.039 6.047 1.00 97.56 97 ASN A N 1
ATOM 729 C CA . ASN A 1 97 ? 13.235 1.736 6.372 1.00 97.56 97 ASN A CA 1
ATOM 730 C C . ASN A 1 97 ? 14.250 1.770 5.215 1.00 97.56 97 ASN A C 1
ATOM 732 O O . ASN A 1 97 ? 15.462 1.767 5.428 1.00 97.56 97 ASN A O 1
ATOM 736 N N . GLY A 1 98 ? 13.756 1.807 3.975 1.00 97.00 98 GLY A N 1
ATOM 737 C CA . GLY A 1 98 ? 14.580 2.027 2.789 1.00 97.00 98 GLY A CA 1
ATOM 738 C C . GLY A 1 98 ? 15.471 0.851 2.374 1.00 97.00 98 GLY A C 1
ATOM 739 O O . GLY A 1 98 ? 16.341 1.033 1.518 1.00 97.00 98 GLY A O 1
ATOM 740 N N . THR A 1 99 ? 15.288 -0.345 2.949 1.00 97.69 99 THR A N 1
ATOM 741 C CA . THR A 1 99 ? 16.060 -1.554 2.605 1.00 97.69 99 THR A CA 1
ATOM 742 C C . THR A 1 99 ? 15.151 -2.754 2.330 1.00 97.69 99 THR A C 1
ATOM 744 O O . THR A 1 99 ? 13.938 -2.705 2.509 1.00 97.69 99 THR A O 1
ATOM 747 N N . TRP A 1 100 ? 15.740 -3.857 1.861 1.00 97.81 100 TRP A N 1
ATOM 748 C CA . TRP A 1 100 ? 15.028 -5.125 1.685 1.00 97.81 100 TRP A CA 1
ATOM 749 C C . TRP A 1 100 ? 15.021 -6.006 2.943 1.00 97.81 100 TRP A C 1
ATOM 751 O O . TRP A 1 100 ? 14.432 -7.086 2.904 1.00 97.81 100 TRP A O 1
ATOM 761 N N . ASP A 1 101 ? 15.648 -5.579 4.043 1.00 96.69 101 ASP A N 1
ATOM 762 C CA . ASP A 1 101 ? 15.789 -6.404 5.253 1.00 96.69 101 ASP A CA 1
ATOM 763 C C . ASP A 1 101 ? 14.426 -6.750 5.862 1.00 96.69 101 ASP A C 1
ATOM 765 O O . ASP A 1 101 ? 14.188 -7.889 6.264 1.00 96.69 101 ASP A O 1
ATOM 769 N N . VAL A 1 102 ? 13.511 -5.776 5.866 1.00 97.19 102 VAL A N 1
ATOM 770 C CA . VAL A 1 102 ? 12.115 -5.949 6.268 1.00 97.19 102 VAL A CA 1
ATOM 771 C C . VAL A 1 102 ? 11.229 -5.486 5.121 1.00 97.19 102 VAL A C 1
ATOM 773 O O . VAL A 1 102 ? 11.270 -4.333 4.698 1.00 97.19 102 VAL A O 1
ATOM 776 N N . ASN A 1 103 ? 10.441 -6.409 4.582 1.00 98.44 103 ASN A N 1
ATOM 777 C CA . ASN A 1 103 ? 9.532 -6.138 3.478 1.00 98.44 103 ASN A CA 1
ATOM 778 C C . ASN A 1 103 ? 8.354 -7.111 3.509 1.00 98.44 103 ASN A C 1
ATOM 780 O O . ASN A 1 103 ? 8.493 -8.241 3.983 1.00 98.44 103 ASN A O 1
ATOM 784 N N . TYR A 1 104 ? 7.228 -6.685 2.953 1.00 98.62 104 TYR A N 1
ATOM 785 C CA . TYR A 1 104 ? 5.980 -7.437 2.945 1.00 98.62 104 TYR A CA 1
ATOM 786 C C . TYR A 1 104 ? 5.401 -7.500 1.534 1.00 98.62 104 TYR A C 1
ATOM 788 O O . TYR A 1 104 ? 5.550 -6.573 0.733 1.00 98.62 104 TYR A O 1
ATOM 796 N N . GLY A 1 105 ? 4.792 -8.636 1.213 1.00 98.44 105 GLY A N 1
ATOM 797 C CA . GLY A 1 105 ? 4.132 -8.885 -0.066 1.00 98.44 105 GLY A CA 1
ATOM 798 C C . GLY A 1 105 ? 2.755 -9.506 0.145 1.00 98.44 105 GLY A C 1
ATOM 799 O O . GLY A 1 105 ? 2.092 -9.228 1.143 1.00 98.44 105 GLY A O 1
ATOM 800 N N . ARG A 1 106 ? 2.339 -10.378 -0.777 1.00 97.81 106 ARG A N 1
ATOM 801 C CA . ARG A 1 106 ? 1.067 -11.112 -0.698 1.00 97.81 106 ARG A CA 1
ATOM 802 C C . ARG A 1 106 ? 0.844 -11.741 0.678 1.00 97.81 106 ARG A C 1
ATOM 804 O O . ARG A 1 106 ? 1.785 -12.262 1.282 1.00 97.81 106 ARG A O 1
ATOM 811 N N . ASN A 1 107 ? -0.416 -11.747 1.109 1.00 96.88 107 ASN A N 1
ATOM 812 C CA . ASN A 1 107 ? -0.878 -12.361 2.353 1.00 96.88 107 ASN A CA 1
ATOM 813 C C . ASN A 1 107 ? -0.150 -11.818 3.589 1.00 96.88 107 ASN A C 1
ATOM 815 O O . ASN A 1 107 ? 0.242 -12.596 4.458 1.00 96.88 107 ASN A O 1
ATOM 819 N N . ALA A 1 108 ? 0.151 -10.511 3.588 1.00 97.44 108 ALA A N 1
ATOM 820 C CA . ALA A 1 108 ? 0.899 -9.809 4.639 1.00 97.44 108 ALA A CA 1
ATOM 821 C C . ALA A 1 108 ? 2.222 -10.499 5.047 1.00 97.44 108 ALA A C 1
ATOM 823 O O . ALA A 1 108 ? 2.749 -10.329 6.146 1.00 97.44 108 ALA A O 1
ATOM 824 N N . SER A 1 109 ? 2.775 -11.331 4.161 1.00 97.62 109 SER A N 1
ATOM 825 C CA . SER A 1 109 ? 3.863 -12.228 4.521 1.00 97.62 109 SER A CA 1
ATOM 826 C C . SER A 1 109 ? 5.196 -11.494 4.464 1.00 97.62 109 SER A C 1
ATOM 828 O O . SER A 1 109 ? 5.523 -10.861 3.454 1.00 97.62 109 SER A O 1
ATOM 830 N N . ALA A 1 110 ? 5.999 -11.630 5.522 1.00 97.44 110 ALA A N 1
ATOM 831 C CA . ALA A 1 110 ? 7.375 -11.141 5.548 1.00 97.44 110 ALA A CA 1
ATOM 832 C C . ALA A 1 110 ? 8.186 -11.802 4.424 1.00 97.44 110 ALA A C 1
ATOM 834 O O . ALA A 1 110 ? 8.220 -13.029 4.301 1.00 97.44 110 ALA A O 1
ATOM 835 N N . GLY A 1 111 ? 8.808 -10.996 3.564 1.00 97.31 111 GLY A N 1
ATOM 836 C CA . GLY A 1 111 ? 9.488 -11.488 2.367 1.00 97.31 111 GLY A CA 1
ATOM 837 C C . GLY A 1 111 ? 8.554 -12.149 1.345 1.00 97.31 111 GLY A C 1
ATOM 838 O O . GLY A 1 111 ? 9.040 -12.836 0.449 1.00 97.31 111 GLY A O 1
ATOM 839 N N . GLY A 1 112 ? 7.235 -11.954 1.460 1.00 97.62 112 GLY A N 1
ATOM 840 C CA . GLY A 1 112 ? 6.209 -12.608 0.647 1.00 97.62 112 GLY A CA 1
ATOM 841 C C . GLY A 1 112 ? 6.315 -12.314 -0.850 1.00 97.62 112 GLY A C 1
ATOM 842 O O . GLY A 1 112 ? 7.089 -11.463 -1.282 1.00 97.62 112 GLY A O 1
ATOM 843 N N . ALA A 1 113 ? 5.531 -13.024 -1.659 1.00 98.31 113 ALA A N 1
ATOM 844 C CA . ALA A 1 113 ? 5.518 -12.826 -3.109 1.00 98.31 113 ALA A CA 1
ATOM 845 C C . ALA A 1 113 ? 5.025 -11.422 -3.504 1.00 98.31 113 ALA A C 1
ATOM 847 O O . ALA A 1 113 ? 4.257 -10.801 -2.773 1.00 98.31 113 ALA A O 1
ATOM 848 N N . ASP A 1 114 ? 5.426 -10.948 -4.682 1.00 98.56 114 ASP A N 1
ATOM 849 C CA . ASP A 1 114 ? 5.009 -9.648 -5.216 1.00 98.56 114 ASP A CA 1
ATOM 850 C C . ASP A 1 114 ? 3.484 -9.592 -5.463 1.00 98.56 114 ASP A C 1
ATOM 852 O O . ASP A 1 114 ? 2.848 -10.589 -5.846 1.00 98.56 114 ASP A O 1
ATOM 856 N N . ILE A 1 115 ? 2.890 -8.414 -5.271 1.00 98.69 115 ILE A N 1
ATOM 857 C CA . ILE A 1 115 ? 1.458 -8.159 -5.471 1.00 98.69 115 ILE A CA 1
ATOM 858 C C . ILE A 1 115 ? 1.250 -7.621 -6.891 1.00 98.69 115 ILE A C 1
ATOM 860 O O . ILE A 1 115 ? 1.815 -6.576 -7.212 1.00 98.69 115 ILE A O 1
ATOM 864 N N . PRO A 1 116 ? 0.495 -8.311 -7.767 1.00 98.19 116 PRO A N 1
ATOM 865 C CA . PRO A 1 116 ? 0.233 -7.824 -9.117 1.00 98.19 116 PRO A CA 1
ATOM 866 C C . PRO A 1 116 ? -0.638 -6.572 -9.113 1.00 98.19 116 PRO A C 1
ATOM 868 O O . PRO A 1 116 ? -1.625 -6.514 -8.388 1.00 98.19 116 PRO A O 1
ATOM 871 N N . LEU A 1 117 ? -0.331 -5.627 -9.995 1.00 98.38 117 LEU A N 1
ATOM 872 C CA . LEU A 1 117 ? -1.133 -4.422 -10.192 1.00 98.38 117 LEU A CA 1
ATOM 873 C C . LEU A 1 117 ? -1.171 -4.066 -11.674 1.00 98.38 117 LEU A C 1
ATOM 875 O O . LEU A 1 117 ? -0.352 -3.298 -12.170 1.00 98.38 117 LEU A O 1
ATOM 879 N N . VAL A 1 118 ? -2.110 -4.673 -12.394 1.00 98.00 118 VAL A N 1
ATOM 880 C CA . VAL A 1 118 ? -2.267 -4.471 -13.836 1.00 98.00 118 VAL A CA 1
ATOM 881 C C . VAL A 1 118 ? -3.398 -3.486 -14.072 1.00 98.00 118 VAL A C 1
ATOM 883 O O . VAL A 1 118 ? -4.544 -3.788 -13.762 1.00 98.00 118 VAL A O 1
ATOM 886 N N . VAL A 1 119 ? -3.071 -2.330 -14.644 1.00 97.75 119 VAL A N 1
ATOM 887 C CA . VAL A 1 119 ? -4.048 -1.298 -15.007 1.00 97.75 119 VAL A CA 1
ATOM 888 C C . VAL A 1 119 ? -4.162 -1.182 -16.527 1.00 97.75 119 VAL A C 1
ATOM 890 O O . VAL A 1 119 ? -3.167 -1.300 -17.244 1.00 97.75 119 VAL A O 1
ATOM 893 N N . ASP A 1 120 ? -5.369 -0.914 -17.023 1.00 96.75 120 ASP A N 1
ATOM 894 C CA . ASP A 1 120 ? -5.643 -0.814 -18.468 1.00 96.75 120 ASP A CA 1
ATOM 895 C C . ASP A 1 120 ? -5.384 0.588 -19.045 1.00 96.75 120 ASP A C 1
ATOM 897 O O . ASP A 1 120 ? -5.203 0.763 -20.251 1.00 96.75 120 ASP A O 1
ATOM 901 N N . GLN A 1 121 ? -5.351 1.604 -18.183 1.00 97.50 121 GLN A N 1
ATOM 902 C CA . GLN A 1 121 ? -5.054 2.996 -18.522 1.00 97.50 121 GLN A CA 1
ATOM 903 C C . GLN A 1 121 ? -4.363 3.693 -17.340 1.00 97.50 121 GLN A C 1
ATOM 905 O O . GLN A 1 121 ? -4.495 3.208 -16.215 1.00 97.50 121 GLN A O 1
ATOM 910 N N . PRO A 1 122 ? -3.657 4.819 -17.561 1.00 98.25 122 PRO A N 1
ATOM 911 C CA . PRO A 1 122 ? -3.108 5.616 -16.469 1.00 98.25 122 PRO A CA 1
ATOM 912 C C . PRO A 1 122 ? -4.188 5.982 -15.448 1.00 98.25 122 PRO A C 1
ATOM 914 O O . PRO A 1 122 ? -5.228 6.540 -15.811 1.00 98.25 122 PRO A O 1
ATOM 917 N N . ILE A 1 123 ? -3.959 5.646 -14.182 1.00 98.56 123 ILE A N 1
ATOM 918 C CA . ILE A 1 123 ? -4.914 5.866 -13.095 1.00 98.56 123 ILE A CA 1
ATOM 919 C C . ILE A 1 123 ? -4.175 6.155 -11.790 1.00 98.56 123 ILE A C 1
ATOM 921 O O . ILE A 1 123 ? -3.076 5.661 -11.556 1.00 98.56 123 ILE A O 1
ATOM 925 N N . LYS A 1 124 ? -4.785 6.971 -10.930 1.00 98.62 124 LYS A N 1
ATOM 926 C CA . LYS A 1 124 ? -4.298 7.174 -9.567 1.00 98.62 124 LYS A CA 1
ATOM 927 C C . LYS A 1 124 ? -4.732 6.006 -8.694 1.00 98.62 124 LYS A C 1
ATOM 929 O O . LYS A 1 124 ? -5.930 5.770 -8.580 1.00 98.62 124 LYS A O 1
ATOM 934 N N . VAL A 1 125 ? -3.763 5.333 -8.087 1.00 98.81 125 VAL A N 1
ATOM 935 C CA . VAL A 1 125 ? -3.971 4.209 -7.170 1.00 98.81 125 VAL A CA 1
ATOM 936 C C . VAL A 1 125 ? -3.459 4.611 -5.796 1.00 98.81 125 VAL A C 1
ATOM 938 O O . VAL A 1 125 ? -2.346 5.135 -5.675 1.00 98.81 125 VAL A O 1
ATOM 941 N N . THR A 1 126 ? -4.273 4.399 -4.769 1.00 98.75 126 THR A N 1
ATOM 942 C CA . THR A 1 126 ? -3.884 4.590 -3.372 1.00 98.75 126 THR A CA 1
ATOM 943 C C . THR A 1 126 ? -3.365 3.282 -2.812 1.00 98.75 126 THR A C 1
ATOM 945 O O . THR A 1 126 ? -4.068 2.279 -2.802 1.00 98.75 126 THR A O 1
ATOM 948 N N . PHE A 1 127 ? -2.143 3.319 -2.303 1.00 98.88 127 PHE A N 1
ATOM 949 C CA . PHE A 1 127 ? -1.497 2.226 -1.598 1.00 98.88 127 PHE A CA 1
ATOM 950 C C . PHE A 1 127 ? -1.628 2.457 -0.100 1.00 98.88 127 PHE A C 1
ATOM 952 O O . PHE A 1 127 ? -1.490 3.591 0.372 1.00 98.88 127 PHE A O 1
ATOM 959 N N . LEU A 1 128 ? -1.889 1.384 0.637 1.00 98.75 128 LEU A N 1
ATOM 960 C CA . LEU A 1 128 ? -2.052 1.392 2.083 1.00 98.75 128 LEU A CA 1
ATOM 961 C C . LEU A 1 128 ? -1.165 0.308 2.690 1.00 98.75 128 LEU A C 1
ATOM 963 O O . LEU A 1 128 ? -1.041 -0.777 2.121 1.00 98.75 128 LEU A O 1
ATOM 967 N N . PHE A 1 129 ? -0.566 0.604 3.838 1.00 98.69 129 PHE A N 1
ATOM 968 C CA . PHE A 1 129 ? 0.154 -0.368 4.650 1.00 98.69 129 PHE A CA 1
ATOM 969 C C . PHE A 1 129 ? -0.221 -0.210 6.124 1.00 98.69 129 PHE A C 1
ATOM 971 O O . PHE A 1 129 ? 0.018 0.855 6.705 1.00 98.69 129 PHE A O 1
ATOM 978 N N . ASP A 1 130 ? -0.781 -1.261 6.724 1.00 97.94 130 ASP A N 1
ATOM 979 C CA . ASP A 1 130 ? -0.991 -1.328 8.172 1.00 97.94 130 ASP A CA 1
ATOM 980 C C . ASP A 1 130 ? 0.263 -1.922 8.846 1.00 97.94 130 ASP A C 1
ATOM 982 O O . ASP A 1 130 ? 0.614 -3.082 8.608 1.00 97.94 130 ASP A O 1
ATOM 986 N N . PRO A 1 131 ? 0.967 -1.158 9.702 1.00 96.44 131 PRO A N 1
ATOM 987 C CA . PRO A 1 131 ? 2.141 -1.659 10.408 1.00 96.44 131 PRO A CA 1
ATOM 988 C C . PRO A 1 131 ? 1.838 -2.746 11.457 1.00 96.44 131 PRO A C 1
ATOM 990 O O . PRO A 1 131 ? 2.780 -3.362 11.943 1.00 96.44 131 PRO A O 1
ATOM 993 N N . LYS A 1 132 ? 0.577 -2.979 11.840 1.00 94.88 132 LYS A N 1
ATOM 994 C CA . LYS A 1 132 ? 0.163 -3.967 12.855 1.00 94.88 132 LYS A CA 1
ATOM 995 C C . LYS A 1 132 ? -0.055 -5.347 12.255 1.00 94.88 132 LYS A C 1
ATOM 997 O O . LYS A 1 132 ? 0.348 -6.342 12.853 1.00 94.88 132 LYS A O 1
ATOM 1002 N N . THR A 1 133 ? -0.710 -5.404 11.100 1.00 96.31 133 THR A N 1
ATOM 1003 C CA . THR A 1 133 ? -0.976 -6.655 10.373 1.00 96.31 133 THR A CA 1
ATOM 1004 C C . THR A 1 133 ? 0.091 -6.938 9.325 1.00 96.31 133 THR A C 1
ATOM 1006 O O . THR A 1 133 ? 0.213 -8.069 8.861 1.00 96.31 133 THR A O 1
ATOM 1009 N N . HIS A 1 134 ? 0.894 -5.923 8.988 1.00 97.25 134 HIS A N 1
ATOM 1010 C 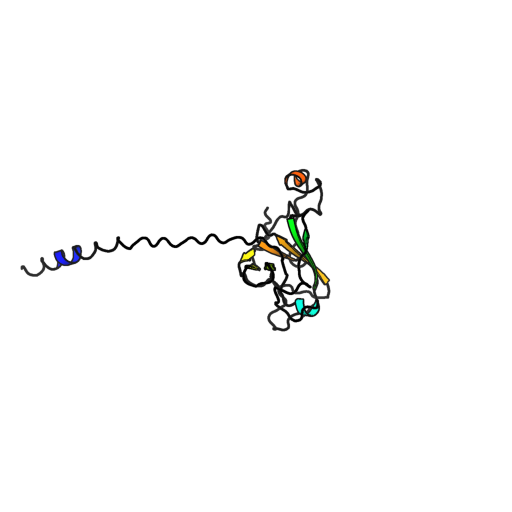CA . HIS A 1 134 ? 1.862 -5.914 7.896 1.00 97.25 134 HIS A CA 1
ATOM 1011 C C . HIS A 1 134 ? 1.235 -6.084 6.512 1.00 97.25 134 HIS A C 1
ATOM 1013 O O . HIS A 1 134 ? 1.911 -6.465 5.546 1.00 97.25 134 HIS A O 1
ATOM 1019 N N . TRP A 1 135 ? -0.061 -5.808 6.395 1.00 98.38 135 TRP A N 1
ATOM 1020 C CA . TRP A 1 135 ? -0.745 -5.903 5.127 1.00 98.38 135 TRP A CA 1
ATOM 1021 C C . TRP A 1 135 ? -0.475 -4.664 4.285 1.00 98.38 135 TRP A C 1
ATOM 1023 O O . TRP A 1 135 ? -0.720 -3.537 4.709 1.00 98.38 135 TRP A O 1
ATOM 1033 N N . VAL A 1 136 ? 0.043 -4.882 3.078 1.00 98.69 136 VAL A N 1
ATOM 1034 C CA . VAL A 1 136 ? 0.128 -3.860 2.037 1.00 98.69 136 VAL A CA 1
ATOM 1035 C C . VAL A 1 136 ? -0.888 -4.189 0.948 1.00 98.69 136 VAL A C 1
ATOM 1037 O O . VAL A 1 136 ? -0.944 -5.321 0.468 1.00 98.69 136 VAL A O 1
ATOM 1040 N N . THR A 1 137 ? -1.674 -3.198 0.540 1.00 98.62 137 THR A N 1
ATOM 1041 C CA . THR A 1 137 ? -2.690 -3.339 -0.510 1.00 98.62 137 THR A CA 1
ATOM 1042 C C . THR A 1 137 ? -2.853 -2.042 -1.302 1.00 98.62 137 THR A C 1
ATOM 1044 O O . THR A 1 137 ? -2.249 -1.017 -0.979 1.00 98.62 137 THR A O 1
ATOM 1047 N N . ASP A 1 138 ? -3.663 -2.104 -2.351 1.00 98.69 138 ASP A N 1
ATOM 1048 C CA . ASP A 1 138 ? -4.038 -0.992 -3.208 1.00 98.69 138 ASP A CA 1
ATOM 1049 C C . ASP A 1 138 ? -5.568 -0.892 -3.370 1.00 98.69 138 ASP A C 1
ATOM 1051 O O . ASP A 1 138 ? -6.277 -1.891 -3.240 1.00 98.69 138 ASP A O 1
ATOM 1055 N N . ASP A 1 139 ? -6.080 0.310 -3.638 1.00 97.94 139 ASP A N 1
ATOM 1056 C CA . ASP A 1 139 ? -7.517 0.580 -3.815 1.00 97.94 139 ASP A CA 1
ATOM 1057 C C . ASP A 1 139 ? -8.065 0.208 -5.206 1.00 97.94 139 ASP A C 1
ATOM 1059 O O . ASP A 1 139 ? -9.258 0.385 -5.468 1.00 97.94 139 ASP A O 1
ATOM 1063 N N . TYR A 1 140 ? -7.216 -0.311 -6.099 1.00 98.38 140 TYR A N 1
ATOM 1064 C CA . TYR A 1 140 ? -7.607 -0.741 -7.439 1.00 98.38 140 TYR A CA 1
ATOM 1065 C C . TYR A 1 140 ? -8.044 -2.211 -7.455 1.00 98.38 140 TYR A C 1
ATOM 1067 O O . TYR A 1 140 ? -9.095 -2.546 -8.003 1.00 98.38 140 TYR A O 1
ATOM 1075 N N . ASN A 1 141 ? -7.256 -3.085 -6.832 1.00 96.94 141 ASN A N 1
ATOM 1076 C CA . ASN A 1 141 ? -7.525 -4.513 -6.709 1.00 96.94 141 ASN A CA 1
ATOM 1077 C C . ASN A 1 141 ? -8.411 -4.840 -5.503 1.00 96.94 141 ASN A C 1
ATOM 1079 O O . ASN A 1 141 ? -9.165 -5.815 -5.547 1.00 96.94 141 ASN A O 1
ATOM 1083 N N . THR A 1 142 ? -8.312 -4.048 -4.432 1.00 96.81 142 THR A N 1
ATOM 1084 C CA . THR A 1 142 ? -8.899 -4.384 -3.135 1.00 96.81 142 THR A CA 1
ATOM 1085 C C . THR A 1 142 ? -9.882 -3.305 -2.691 1.00 96.81 142 THR A C 1
ATOM 1087 O O . THR A 1 142 ? -9.521 -2.130 -2.607 1.00 96.81 142 THR A O 1
ATOM 1090 N N . PRO A 1 143 ? -11.131 -3.662 -2.345 1.00 95.25 143 PRO A N 1
ATOM 1091 C CA . PRO A 1 143 ? -12.034 -2.704 -1.732 1.00 95.25 143 PRO A CA 1
ATOM 1092 C C . PRO A 1 143 ? -11.554 -2.372 -0.313 1.00 95.25 143 PRO A C 1
ATOM 1094 O O . PRO A 1 143 ? -11.331 -3.259 0.508 1.00 95.25 143 PRO A O 1
ATOM 1097 N N . ILE A 1 144 ? -11.424 -1.082 -0.006 1.00 96.12 144 ILE A N 1
ATOM 1098 C CA . ILE A 1 144 ? -11.031 -0.618 1.329 1.00 96.12 144 ILE A CA 1
ATOM 1099 C C . ILE A 1 144 ? -12.288 -0.502 2.196 1.00 96.12 144 ILE A C 1
ATOM 1101 O O . ILE A 1 144 ? -13.063 0.449 2.071 1.00 96.12 144 ILE A O 1
ATOM 1105 N N . ILE A 1 145 ? -12.523 -1.512 3.037 1.00 96.44 145 ILE A N 1
ATOM 1106 C CA . ILE A 1 145 ? -13.735 -1.633 3.854 1.00 96.44 145 ILE A CA 1
ATOM 1107 C C . ILE A 1 145 ? -13.485 -1.076 5.255 1.00 96.44 145 ILE A C 1
ATOM 1109 O O . ILE A 1 145 ? -12.649 -1.585 5.986 1.00 96.44 145 ILE A O 1
ATOM 1113 N N . ASN A 1 146 ? -14.243 -0.066 5.671 1.00 96.75 146 ASN A N 1
ATOM 1114 C CA . ASN A 1 146 ? -14.125 0.523 7.005 1.00 96.75 146 ASN A CA 1
ATOM 1115 C C . ASN A 1 146 ? -15.417 0.315 7.799 1.00 96.75 146 ASN A C 1
ATOM 1117 O O . ASN A 1 146 ? -16.507 0.624 7.306 1.00 96.75 146 ASN A O 1
ATOM 1121 N N . ALA A 1 147 ? -15.306 -0.175 9.030 1.00 97.38 147 ALA A N 1
ATOM 1122 C CA . ALA A 1 147 ? -16.418 -0.202 9.966 1.00 97.38 147 ALA A CA 1
ATOM 1123 C C . ALA A 1 147 ? -16.594 1.196 10.586 1.00 97.38 147 ALA A C 1
ATOM 1125 O O . ALA A 1 147 ? -15.711 1.707 11.274 1.00 97.38 147 ALA A O 1
ATOM 1126 N N . VAL A 1 148 ? -17.754 1.810 10.349 1.00 97.75 148 VAL A N 1
ATOM 1127 C CA . VAL A 1 148 ? -18.064 3.194 10.746 1.00 97.75 148 VAL A CA 1
ATOM 1128 C C . VAL A 1 148 ? -19.190 3.195 11.779 1.00 97.75 148 VAL A C 1
ATOM 1130 O O . VAL A 1 148 ? -20.171 2.466 11.618 1.00 97.75 148 VAL A O 1
ATOM 1133 N N . GLY A 1 149 ? -19.056 3.998 12.837 1.00 97.50 149 GLY A N 1
ATOM 1134 C CA . GLY A 1 149 ? -20.064 4.070 13.894 1.00 97.50 149 GLY A CA 1
ATOM 1135 C C . GLY A 1 149 ? -19.639 4.855 15.136 1.00 97.50 149 GLY A C 1
ATOM 1136 O O . GLY A 1 149 ? -18.600 5.520 15.171 1.00 97.50 149 GLY A O 1
ATOM 1137 N N . ASP A 1 150 ? -20.431 4.722 16.200 1.00 97.75 150 ASP A N 1
ATOM 1138 C CA . ASP A 1 150 ? -20.246 5.420 17.480 1.00 97.75 150 ASP A CA 1
ATOM 1139 C C . ASP A 1 150 ? -19.106 4.876 18.364 1.00 97.75 150 ASP A C 1
ATOM 1141 O O . ASP A 1 150 ? -18.809 5.446 19.419 1.00 97.75 150 ASP A O 1
ATOM 1145 N N . PHE A 1 151 ? -18.456 3.804 17.909 1.00 97.19 151 PHE A N 1
ATOM 1146 C CA . PHE A 1 151 ? -17.318 3.148 18.550 1.00 97.19 151 PHE A CA 1
ATOM 1147 C C . PHE A 1 151 ? -15.950 3.689 18.088 1.00 97.19 151 PHE A C 1
ATOM 1149 O O . PHE A 1 151 ? -14.911 3.299 18.626 1.00 97.19 151 PHE A O 1
ATOM 1156 N N . GLN A 1 152 ? -15.906 4.545 17.061 1.00 97.50 152 GLN A N 1
ATOM 1157 C CA . GLN A 1 152 ? -14.645 4.927 16.414 1.00 97.50 152 GLN A CA 1
ATOM 1158 C C . GLN A 1 152 ? -13.750 5.804 17.299 1.00 97.50 152 GLN A C 1
ATOM 1160 O O . GLN A 1 152 ? -12.525 5.668 17.253 1.00 97.50 152 GLN A O 1
ATOM 1165 N N . THR A 1 153 ? -14.318 6.652 18.161 1.00 97.75 153 THR A N 1
ATOM 1166 C CA . THR A 1 153 ? -13.511 7.431 19.122 1.00 97.75 153 THR A CA 1
ATOM 1167 C C . THR A 1 153 ? -12.764 6.547 20.120 1.00 97.75 153 THR A C 1
ATOM 1169 O O . THR A 1 153 ? -11.646 6.873 20.517 1.00 97.75 153 THR A O 1
ATOM 1172 N N . GLN A 1 154 ? -13.318 5.386 20.474 1.00 97.38 154 GLN A N 1
ATOM 1173 C CA . GLN A 1 154 ? -12.668 4.392 21.330 1.00 97.38 154 GLN A CA 1
ATOM 1174 C C . GLN A 1 154 ? -11.538 3.650 20.600 1.00 97.38 154 GLN A C 1
ATOM 1176 O O . GLN A 1 154 ? -10.601 3.197 21.254 1.00 97.38 154 GLN A O 1
ATOM 1181 N N . LEU A 1 155 ? -11.591 3.571 19.264 1.00 96.12 155 LEU A N 1
ATOM 1182 C CA . LEU A 1 155 ? -10.506 3.051 18.418 1.00 96.12 155 LEU A CA 1
ATOM 1183 C C . LEU A 1 155 ? -9.418 4.099 18.119 1.00 96.12 155 LEU A C 1
ATOM 1185 O O . LEU A 1 155 ? -8.403 3.780 17.503 1.00 96.12 155 LEU A O 1
ATOM 1189 N N . GLY A 1 156 ? -9.607 5.345 18.565 1.00 96.62 156 GLY A N 1
ATOM 1190 C CA . GLY A 1 156 ? -8.651 6.438 18.384 1.00 96.62 156 GLY A CA 1
ATOM 1191 C C . GLY A 1 156 ? -8.961 7.379 17.219 1.00 96.62 156 GLY A C 1
ATOM 1192 O O . GLY A 1 156 ? -8.137 8.242 16.920 1.00 96.62 156 GLY A O 1
ATOM 1193 N N . CYS A 1 157 ? -10.128 7.262 16.577 1.00 97.62 15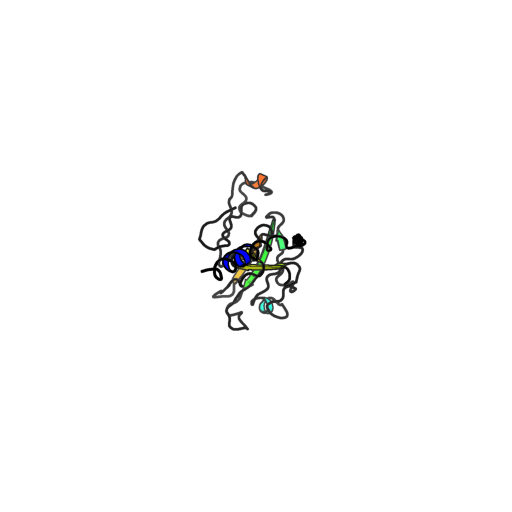7 CYS A N 1
ATOM 1194 C CA . CYS A 1 157 ? -10.572 8.280 15.628 1.00 97.62 157 CYS A CA 1
ATOM 1195 C C . CYS A 1 157 ? -10.915 9.602 16.341 1.00 97.62 157 CYS A C 1
ATOM 1197 O O . CYS A 1 157 ? -11.414 9.586 17.468 1.00 97.62 157 CYS A O 1
ATOM 1199 N N . PRO A 1 158 ? -10.730 10.762 15.688 1.00 97.38 158 PRO A N 1
ATOM 1200 C CA . PRO A 1 158 ? -11.112 12.060 16.246 1.00 97.38 158 PRO A CA 1
ATOM 1201 C C . PRO A 1 158 ? -12.623 12.228 16.451 1.00 97.38 158 PRO A C 1
ATOM 1203 O O . PRO A 1 158 ? -13.044 13.032 17.283 1.00 97.38 158 PRO A O 1
ATOM 1206 N N . ALA A 1 159 ? -13.430 11.502 15.677 1.00 97.62 159 ALA A N 1
ATOM 1207 C CA . ALA A 1 159 ? -14.881 11.571 15.693 1.00 97.62 159 ALA A CA 1
ATOM 1208 C C . ALA A 1 159 ? -15.508 10.190 15.458 1.00 97.62 159 ALA A C 1
ATOM 1210 O O . ALA A 1 159 ? -14.883 9.286 14.903 1.00 97.62 159 ALA A O 1
ATOM 1211 N N . ASN A 1 160 ? -16.754 10.060 15.907 1.00 97.88 160 ASN A N 1
ATOM 1212 C CA . ASN A 1 160 ? -17.635 8.956 15.551 1.00 97.88 160 ASN A CA 1
ATOM 1213 C C . ASN A 1 160 ? -18.223 9.185 14.157 1.00 97.88 160 ASN A C 1
ATOM 1215 O O . ASN A 1 160 ? -18.293 10.328 13.701 1.00 97.88 160 ASN A O 1
ATOM 1219 N N . ASP A 1 161 ? -18.685 8.106 13.528 1.00 97.06 161 ASP A N 1
ATOM 1220 C CA . ASP A 1 161 ? -19.309 8.127 12.202 1.00 97.06 161 ASP A CA 1
ATOM 1221 C C . ASP A 1 161 ? -18.424 8.771 11.111 1.00 97.06 161 ASP A C 1
ATOM 1223 O O . ASP A 1 161 ? -18.922 9.365 10.153 1.00 97.06 161 ASP A O 1
ATOM 1227 N N . ASP A 1 162 ? -17.099 8.667 11.255 1.00 97.00 162 ASP A N 1
ATOM 1228 C CA . ASP A 1 162 ? -16.123 9.224 10.321 1.00 97.00 162 ASP A CA 1
ATOM 1229 C C . ASP A 1 162 ? -15.640 8.141 9.342 1.00 97.00 162 ASP A C 1
ATOM 1231 O O . ASP A 1 162 ? -14.823 7.290 9.711 1.00 97.00 162 ASP A O 1
ATOM 1235 N N . PRO A 1 163 ? -16.088 8.155 8.073 1.00 95.25 163 PRO A N 1
ATOM 1236 C CA . PRO A 1 163 ? -15.669 7.155 7.098 1.00 95.25 163 PRO A CA 1
ATOM 1237 C C . PRO A 1 163 ? -14.199 7.291 6.683 1.00 95.25 163 PRO A C 1
ATOM 1239 O O . PRO A 1 163 ? -13.649 6.354 6.106 1.00 95.25 163 PRO A O 1
ATOM 1242 N N . THR A 1 164 ? -13.557 8.430 6.956 1.00 94.69 164 THR A N 1
ATOM 1243 C CA . THR A 1 164 ? -12.182 8.721 6.521 1.00 94.69 164 THR A CA 1
ATOM 1244 C C . THR A 1 164 ? -11.119 8.212 7.491 1.00 94.69 164 THR A C 1
ATOM 1246 O O . THR A 1 164 ? -9.965 8.037 7.098 1.00 94.69 164 THR A O 1
ATOM 1249 N N . CYS A 1 165 ? -11.505 7.931 8.736 1.00 96.94 165 CYS A N 1
ATOM 1250 C CA . CYS A 1 165 ? -10.629 7.361 9.745 1.00 96.94 165 CYS A CA 1
ATOM 1251 C C . CYS A 1 165 ? -10.635 5.828 9.666 1.00 96.94 165 CYS A C 1
ATOM 1253 O O . CYS A 1 165 ? -11.607 5.180 10.060 1.00 96.94 165 CYS A O 1
ATOM 1255 N N . LEU A 1 166 ? -9.532 5.238 9.200 1.00 97.38 166 LEU A N 1
ATOM 1256 C CA . LEU A 1 166 ? -9.404 3.789 8.985 1.00 97.38 166 LEU A CA 1
ATOM 1257 C C . LEU A 1 166 ? -8.999 3.008 10.249 1.00 97.38 166 LEU A C 1
ATOM 1259 O O . LEU A 1 166 ? -8.478 1.906 10.163 1.00 97.38 166 LEU A O 1
ATOM 1263 N N . ARG A 1 167 ? -9.285 3.530 11.449 1.00 96.88 167 ARG A N 1
ATOM 1264 C CA . ARG A 1 167 ? -9.066 2.776 12.700 1.00 96.88 167 ARG A CA 1
ATOM 1265 C C . ARG A 1 167 ? -10.014 1.590 12.860 1.00 96.88 167 ARG A C 1
ATOM 1267 O O . ARG A 1 167 ? -9.805 0.817 13.781 1.00 96.88 167 ARG A O 1
ATOM 1274 N N . GLY A 1 168 ? -11.057 1.497 12.033 1.00 96.50 168 GLY A N 1
ATOM 1275 C CA . GLY A 1 168 ? -11.982 0.367 11.922 1.00 96.50 168 GLY A CA 1
ATOM 1276 C C . GLY A 1 168 ? -11.814 -0.406 10.608 1.00 96.50 168 GLY A C 1
ATOM 1277 O O . GLY A 1 168 ? -12.782 -1.012 10.146 1.00 96.50 168 GLY A O 1
ATOM 1278 N N . TRP A 1 169 ? -10.645 -0.314 9.960 1.00 97.56 169 TRP A N 1
ATOM 1279 C CA . TRP A 1 169 ? -10.374 -0.981 8.687 1.00 97.56 169 TRP A CA 1
ATOM 1280 C C . TRP A 1 169 ? -10.491 -2.496 8.838 1.00 97.56 169 TRP A C 1
ATOM 1282 O O . TRP A 1 169 ? -9.813 -3.095 9.662 1.00 97.56 169 TRP A O 1
ATOM 1292 N N . LEU A 1 170 ? -11.387 -3.094 8.052 1.00 97.44 170 LEU A N 1
ATOM 1293 C CA . LEU A 1 170 ? -11.520 -4.536 7.945 1.00 97.44 170 LEU A CA 1
ATOM 1294 C C . LEU A 1 170 ? -10.623 -5.034 6.810 1.00 97.44 170 LEU A C 1
ATOM 1296 O O . LEU A 1 170 ? -10.767 -4.610 5.658 1.00 97.44 170 LEU A O 1
ATOM 1300 N N . GLU A 1 171 ? -9.723 -5.945 7.142 1.00 97.62 171 GLU A N 1
ATOM 1301 C CA . GLU A 1 171 ? -8.678 -6.456 6.268 1.00 97.62 171 GLU A CA 1
ATOM 1302 C C . GLU A 1 171 ? -8.951 -7.901 5.842 1.00 97.62 171 GLU A C 1
ATOM 1304 O O . GLU A 1 171 ? -9.539 -8.686 6.589 1.00 97.62 171 GLU A O 1
ATOM 1309 N N . ASP A 1 172 ? -8.506 -8.239 4.632 1.00 96.94 172 ASP A N 1
ATOM 1310 C CA . ASP A 1 172 ? -8.537 -9.594 4.066 1.00 96.94 172 ASP A CA 1
ATOM 1311 C C . ASP A 1 172 ? -7.197 -9.871 3.361 1.00 96.94 172 ASP A C 1
ATOM 1313 O O . ASP A 1 172 ? -7.103 -9.791 2.129 1.00 96.94 172 ASP A O 1
ATOM 1317 N N . PRO A 1 173 ? -6.113 -10.119 4.122 1.00 96.25 173 PRO A N 1
ATOM 1318 C CA . PRO A 1 173 ? -4.807 -10.383 3.535 1.00 96.25 173 PRO A CA 1
ATOM 1319 C C . PRO A 1 173 ? -4.784 -11.615 2.627 1.00 96.25 173 PRO A C 1
ATOM 1321 O O . PRO A 1 173 ? -4.007 -11.652 1.669 1.00 96.25 173 PRO A O 1
ATOM 1324 N N . GLU A 1 174 ? -5.610 -12.621 2.914 1.00 94.12 174 GLU A N 1
ATOM 1325 C CA . GLU A 1 174 ? -5.686 -13.877 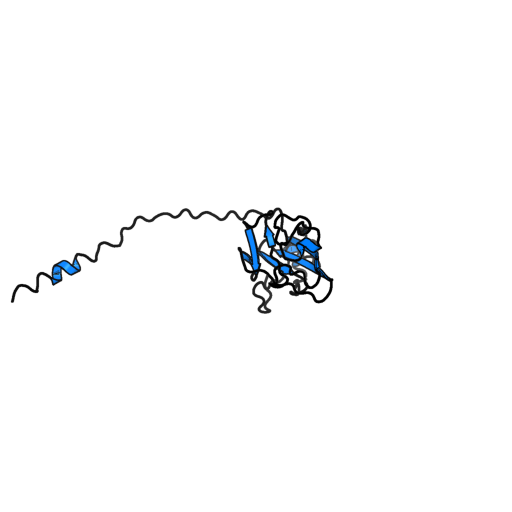2.169 1.00 94.12 174 GLU A CA 1
ATOM 1326 C C . GLU A 1 174 ? -6.495 -13.774 0.866 1.00 94.12 174 GLU A C 1
ATOM 1328 O O . GLU A 1 174 ? -6.308 -14.605 -0.032 1.00 94.12 174 GLU A O 1
ATOM 1333 N N . GLY A 1 175 ? -7.352 -12.760 0.738 1.00 92.12 175 GLY A N 1
ATOM 1334 C CA . GLY A 1 175 ? -8.178 -12.503 -0.438 1.00 92.12 175 GLY A CA 1
ATOM 1335 C C . GLY A 1 175 ? -9.318 -13.508 -0.611 1.00 92.12 175 GLY A C 1
ATOM 1336 O O . GLY A 1 175 ? -9.656 -13.853 -1.749 1.00 92.12 175 GLY A O 1
ATOM 1337 N N . ASP A 1 176 ? -9.875 -14.030 0.486 1.00 93.69 176 ASP A N 1
ATOM 1338 C CA . ASP A 1 176 ? -10.967 -15.012 0.444 1.00 93.69 176 ASP A CA 1
ATOM 1339 C C . ASP A 1 176 ? -12.377 -14.386 0.461 1.00 93.69 176 ASP A C 1
ATOM 1341 O O . ASP A 1 176 ? -13.378 -15.088 0.268 1.00 93.69 176 ASP A O 1
ATOM 1345 N N . GLY A 1 177 ? -12.453 -13.060 0.608 1.00 93.62 177 GLY A N 1
ATOM 1346 C CA . GLY A 1 177 ? -13.680 -12.274 0.681 1.00 93.62 177 GLY A CA 1
ATOM 1347 C C . GLY A 1 177 ? -14.218 -12.087 2.101 1.00 93.62 177 GLY A C 1
ATOM 1348 O O . GLY A 1 177 ? -15.291 -11.493 2.265 1.00 93.62 177 GLY A O 1
ATOM 1349 N N . THR A 1 178 ? -13.515 -12.582 3.121 1.00 94.88 178 THR A N 1
ATOM 1350 C CA . THR A 1 178 ? -13.853 -12.401 4.534 1.00 94.88 178 THR A CA 1
ATOM 1351 C C . THR A 1 178 ? -12.981 -11.313 5.141 1.00 94.88 178 THR A C 1
ATOM 1353 O O . THR A 1 178 ? -11.783 -11.485 5.313 1.00 94.88 178 THR A O 1
ATOM 1356 N N . TYR A 1 179 ? -13.603 -10.205 5.535 1.00 96.00 179 TYR A N 1
ATOM 1357 C CA . TYR A 1 179 ? -12.897 -9.066 6.118 1.00 96.00 179 TYR A CA 1
ATOM 1358 C C . TYR A 1 179 ? -12.957 -9.110 7.647 1.00 96.00 179 TYR A C 1
ATOM 1360 O O . TYR A 1 179 ? -14.024 -9.351 8.225 1.00 96.00 179 TYR A O 1
ATOM 1368 N N . SER A 1 180 ? -11.828 -8.854 8.304 1.00 94.19 180 SER A N 1
ATOM 1369 C CA . SER A 1 180 ? -11.679 -8.940 9.760 1.00 94.19 180 SER A CA 1
ATOM 1370 C C . SER A 1 180 ? -10.907 -7.756 10.347 1.00 94.19 180 SER A C 1
ATOM 1372 O O . SER A 1 180 ? -10.205 -7.062 9.624 1.00 94.19 180 SER A O 1
ATOM 1374 N N . PHE A 1 181 ? -11.103 -7.504 11.643 1.00 89.12 181 PHE A N 1
ATOM 1375 C CA . PHE A 1 181 ? -10.482 -6.418 12.406 1.00 89.12 181 PHE A CA 1
ATOM 1376 C C . PHE A 1 181 ? -9.508 -6.975 13.444 1.00 89.12 181 PHE A C 1
ATOM 1378 O O . PHE A 1 181 ? -9.879 -8.000 14.069 1.00 89.12 181 PHE A O 1
#

Sequence (181 aa):
MKKNRVILLVNVLLLMILIAGPLSTMPVQAQSDTAAETVTIPGTLQSELGCTGDWMPSCSETDLTYDAVSDIWKGTFEVTPNNDQDKKGPRYKAAINGTWDVN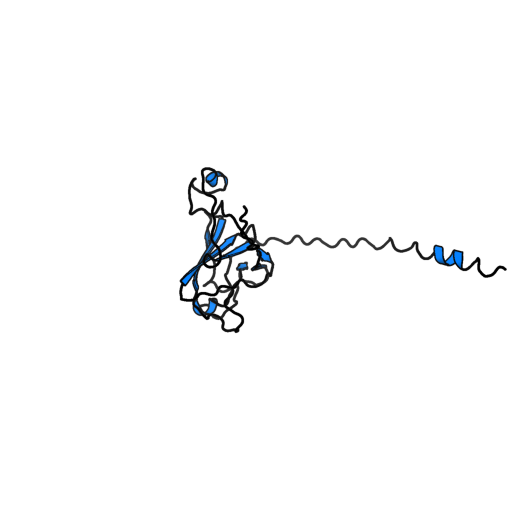YGRNASAGGADIPLVVDQPIKVTFLFDPKTHWVTDDYNTPIINAVGDFQTQLGCPANDDPTCLRGWLEDPEGDGTYSF

Foldseek 3Di:
DPPPPVVVVVVVVPPPPDPDDPPPPDPPDDPPLPPFPWKFKFWLQLVVLPDPGGRWLQRPSRIFDQDPQQRKTKDKDWGAAPSCPPPPATWIWIDGPRDLPFIADALLDTVDDTGHDHDPGTDIKMWIAHSVSSDIDIVPVDPFDFDAAPCVVVLVHPDGRDPVHRSRTFDDSNPPPDTHD

Secondary structure (DSSP, 8-state):
--SSSSHHHHTTSSSS--S-----------------S-EE--BTTTTTTT-SSSS-TT-GGGBPEEETTTTEEEEEEEE-TT--TTSS-SEE-EEETTSSSSEE-GGG-BTPPPEE---SS-EEEEEEE-TTT--EEETTTS--EE--STTTTTTT-SSSS-TT-GGGEEB-TT-SS--B-

Radius of gyration: 26.02 Å; chains: 1; bounding box: 46×88×46 Å

pLDDT: mean 88.51, std 18.04, range [41.03, 98.88]